Protein AF-A0A932Q674-F1 (afdb_monomer_lite)

Structure (mmCIF, N/CA/C/O backbone):
data_AF-A0A932Q674-F1
#
_entry.id   AF-A0A932Q674-F1
#
loop_
_atom_site.group_PDB
_atom_site.id
_atom_site.type_symbol
_atom_site.label_atom_id
_atom_site.label_alt_id
_atom_site.label_comp_id
_atom_site.label_asym_id
_atom_site.label_entity_id
_atom_site.label_seq_id
_atom_site.pdbx_PDB_ins_code
_atom_site.Cartn_x
_atom_site.Cartn_y
_atom_site.Cartn_z
_atom_site.occupancy
_atom_site.B_iso_or_equiv
_atom_site.auth_seq_id
_atom_site.auth_comp_id
_atom_site.auth_asym_id
_atom_site.auth_atom_id
_atom_site.pdbx_PDB_model_num
ATOM 1 N N . MET A 1 1 ? -20.905 -20.119 19.719 1.00 57.88 1 MET A N 1
ATOM 2 C CA . MET A 1 1 ? -21.011 -18.645 19.591 1.00 57.88 1 MET A CA 1
ATOM 3 C C . MET A 1 1 ? -19.652 -17.982 19.375 1.00 57.88 1 MET A C 1
ATOM 5 O O . MET A 1 1 ? -19.498 -17.343 18.347 1.00 57.88 1 MET A O 1
ATOM 9 N N . ALA A 1 2 ? -18.654 -18.126 20.262 1.00 64.50 2 ALA A N 1
ATOM 10 C CA . ALA A 1 2 ? -17.314 -17.557 20.015 1.00 64.50 2 ALA A CA 1
ATOM 11 C C . ALA A 1 2 ? -16.559 -18.254 18.859 1.00 64.50 2 ALA A C 1
ATOM 13 O O . ALA A 1 2 ? -15.876 -17.594 18.076 1.00 64.50 2 ALA A O 1
ATOM 14 N N . ASP A 1 3 ? -16.735 -19.571 18.711 1.00 75.56 3 ASP A N 1
ATOM 15 C CA . ASP A 1 3 ? -16.123 -20.349 17.626 1.00 75.56 3 ASP A CA 1
ATOM 16 C C . ASP A 1 3 ? -16.687 -20.007 16.238 1.00 75.56 3 ASP A C 1
ATOM 18 O O . ASP A 1 3 ? -15.927 -19.901 15.276 1.00 75.56 3 ASP A O 1
ATOM 22 N N . ASP A 1 4 ? -17.994 -19.745 16.138 1.00 78.81 4 ASP A N 1
ATOM 23 C CA . ASP A 1 4 ? -18.653 -19.317 14.896 1.00 78.81 4 ASP A CA 1
ATOM 24 C C . ASP A 1 4 ? -18.109 -17.975 14.399 1.00 78.81 4 ASP A C 1
ATOM 26 O O . ASP A 1 4 ? -17.780 -17.815 13.223 1.00 78.81 4 ASP A O 1
ATOM 30 N N . LEU A 1 5 ? -17.925 -17.028 15.321 1.00 76.88 5 LEU A N 1
ATOM 31 C CA . LEU A 1 5 ? -17.376 -15.716 15.008 1.00 76.88 5 LEU A CA 1
ATOM 32 C C . LEU A 1 5 ? -15.924 -15.813 14.516 1.00 76.88 5 LEU A C 1
ATOM 34 O O . LEU A 1 5 ? -15.544 -15.180 13.529 1.00 76.88 5 LEU A O 1
ATOM 38 N N . LYS A 1 6 ? -15.113 -16.649 15.172 1.00 76.12 6 LYS A N 1
ATOM 39 C CA . LYS A 1 6 ? -13.728 -16.912 14.763 1.00 76.12 6 LYS A CA 1
ATOM 40 C C . LYS A 1 6 ? -13.660 -17.567 13.380 1.00 76.12 6 LYS A C 1
ATOM 42 O O . LYS A 1 6 ? -12.766 -17.239 12.597 1.00 76.12 6 LYS A O 1
ATOM 47 N N . SER A 1 7 ? -14.603 -18.457 13.073 1.00 85.19 7 SER A N 1
ATOM 48 C CA . SER A 1 7 ? -14.734 -19.089 11.757 1.00 85.19 7 SER A CA 1
ATOM 49 C C . SER A 1 7 ? -15.067 -18.065 10.665 1.00 85.19 7 SER A C 1
ATOM 51 O O . SER A 1 7 ? -14.341 -17.967 9.672 1.00 85.19 7 SER A O 1
ATOM 53 N N . GLN A 1 8 ? -16.077 -17.217 10.887 1.00 83.06 8 GLN A N 1
ATOM 54 C CA . GLN A 1 8 ? -16.474 -16.175 9.931 1.00 83.06 8 GLN A CA 1
ATOM 55 C C . GLN A 1 8 ? -15.360 -15.154 9.669 1.00 83.06 8 GLN A C 1
ATOM 57 O O . GLN A 1 8 ? -15.114 -14.791 8.516 1.00 83.06 8 GLN A O 1
ATOM 62 N N . ILE A 1 9 ? -14.645 -14.723 10.715 1.00 81.44 9 ILE A N 1
ATOM 63 C CA . ILE A 1 9 ? -13.501 -13.811 10.571 1.00 81.44 9 ILE A CA 1
ATOM 64 C C . ILE A 1 9 ? -12.382 -14.482 9.763 1.00 81.44 9 ILE A C 1
ATOM 66 O O . ILE A 1 9 ? -11.805 -13.856 8.874 1.00 81.44 9 ILE A O 1
ATOM 70 N N . SER A 1 10 ? -12.097 -15.765 10.011 1.00 84.44 10 SER A N 1
ATOM 71 C CA . SER A 1 10 ? -11.070 -16.506 9.269 1.00 84.44 10 SER A CA 1
ATOM 72 C C . SER A 1 10 ? -11.406 -16.643 7.781 1.00 84.44 10 SER A C 1
ATOM 74 O O . SER A 1 10 ? -10.526 -16.462 6.935 1.00 84.44 10 SER A O 1
ATOM 76 N N . GLU A 1 11 ? -12.663 -16.926 7.437 1.00 83.94 11 GLU A N 1
ATOM 77 C CA . GLU A 1 11 ? -13.098 -17.012 6.039 1.00 83.94 11 GLU A CA 1
ATOM 78 C C . GLU A 1 11 ? -13.056 -15.663 5.318 1.00 83.94 11 GLU A C 1
ATOM 80 O O . GLU A 1 11 ? -12.608 -15.598 4.170 1.00 83.94 11 GLU A O 1
ATOM 85 N N . ALA A 1 12 ? -13.471 -14.582 5.983 1.00 80.56 12 ALA A N 1
ATOM 86 C CA . ALA A 1 12 ? -13.381 -13.232 5.433 1.00 80.56 12 ALA A CA 1
ATOM 87 C C . ALA A 1 12 ? -11.920 -12.837 5.172 1.00 80.56 12 ALA A C 1
ATOM 89 O O . ALA A 1 12 ? -11.588 -12.353 4.089 1.00 80.56 12 ALA A O 1
ATOM 90 N N . MET A 1 13 ? -11.027 -13.130 6.120 1.00 78.31 13 MET A N 1
ATOM 91 C CA . MET A 1 13 ? -9.599 -12.843 5.995 1.00 78.31 13 MET A CA 1
ATOM 92 C C . MET A 1 13 ? -8.964 -13.635 4.843 1.00 78.31 13 MET A C 1
ATOM 94 O O . MET A 1 13 ? -8.240 -13.065 4.028 1.00 78.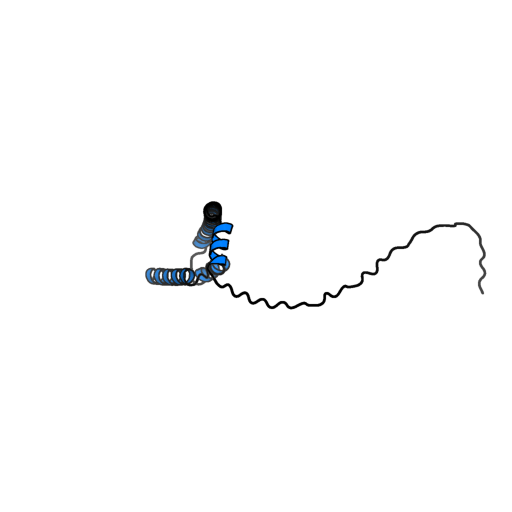31 13 MET A O 1
ATOM 98 N N . LYS A 1 14 ? -9.305 -14.925 4.703 1.00 84.31 14 LYS A N 1
ATOM 99 C CA . LYS A 1 14 ? -8.878 -15.750 3.560 1.00 84.31 14 LYS A CA 1
ATOM 100 C C . LYS A 1 14 ? -9.353 -15.171 2.235 1.00 84.31 14 LYS A C 1
ATOM 102 O O . LYS A 1 14 ? -8.558 -15.103 1.304 1.00 84.31 14 LYS A O 1
ATOM 107 N N . LYS A 1 15 ? -10.613 -14.734 2.145 1.00 81.06 15 LYS A N 1
ATOM 108 C CA . LYS A 1 15 ? -11.150 -14.107 0.929 1.00 81.06 15 LYS A CA 1
ATOM 109 C C . LYS A 1 15 ? -10.406 -12.820 0.595 1.00 81.06 15 LYS A C 1
ATOM 111 O O . LYS A 1 15 ? -9.984 -12.666 -0.542 1.00 81.06 15 LYS A O 1
ATOM 116 N N . ILE A 1 16 ? -10.172 -11.934 1.558 1.00 75.50 16 ILE A N 1
ATOM 117 C CA . ILE A 1 16 ? -9.450 -10.670 1.329 1.00 75.50 16 ILE A CA 1
ATOM 118 C C . ILE A 1 16 ? -8.033 -10.930 0.794 1.00 75.50 16 ILE A C 1
ATOM 120 O O . ILE A 1 16 ? -7.614 -10.282 -0.166 1.00 75.50 16 ILE A O 1
ATOM 124 N N . VAL A 1 17 ? -7.336 -11.923 1.358 1.00 78.44 17 VAL A N 1
ATOM 125 C CA . VAL A 1 17 ? -6.002 -12.342 0.901 1.00 78.44 17 VAL A CA 1
ATOM 126 C C . VAL A 1 17 ? -6.055 -12.947 -0.505 1.00 78.44 17 VAL A C 1
ATOM 128 O O . VAL A 1 17 ? -5.276 -12.540 -1.362 1.00 78.44 17 VAL A O 1
ATOM 131 N N . LEU A 1 18 ? -6.990 -13.865 -0.777 1.00 80.94 18 LEU A N 1
ATOM 132 C CA . LEU A 1 18 ? -7.131 -14.506 -2.094 1.00 80.94 18 LEU A CA 1
ATOM 133 C C . LEU A 1 18 ? -7.521 -13.521 -3.200 1.00 80.94 18 LEU A C 1
ATOM 135 O O . LEU A 1 18 ? -7.110 -13.678 -4.344 1.00 80.94 18 LEU A O 1
ATOM 139 N N . THR A 1 19 ? -8.335 -12.525 -2.856 1.00 79.12 19 THR A N 1
ATOM 140 C CA . THR A 1 19 ? -8.866 -11.544 -3.812 1.00 79.12 19 THR A CA 1
ATOM 141 C C . THR A 1 19 ? -7.897 -10.369 -4.009 1.00 79.12 19 THR A C 1
ATOM 143 O O . THR A 1 19 ? -8.118 -9.530 -4.875 1.00 79.12 19 THR A O 1
ATOM 146 N N . GLY A 1 20 ? -6.820 -10.284 -3.215 1.00 68.06 20 GLY A N 1
ATOM 147 C CA . GLY A 1 20 ? -5.807 -9.230 -3.330 1.00 68.06 2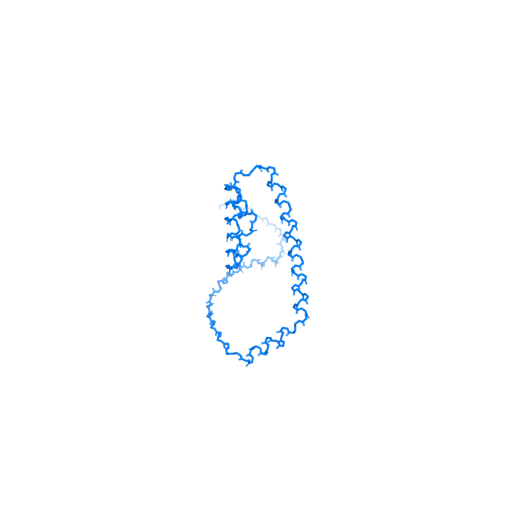0 GLY A CA 1
ATOM 148 C C . GLY A 1 20 ? -6.291 -7.831 -2.925 1.00 68.06 20 GLY A C 1
ATOM 149 O O . GLY A 1 20 ? -5.622 -6.841 -3.209 1.00 68.06 20 GLY A O 1
ATOM 150 N N . VAL A 1 21 ? -7.430 -7.719 -2.232 1.00 70.81 21 VAL A N 1
ATOM 151 C CA . VAL A 1 21 ? -8.078 -6.442 -1.859 1.00 70.81 21 VAL A CA 1
ATOM 152 C C . VAL A 1 21 ? -7.494 -5.903 -0.541 1.00 70.81 21 VAL A C 1
ATOM 154 O O . VAL A 1 21 ? -8.204 -5.555 0.400 1.00 70.81 21 VAL A O 1
ATOM 157 N N . GLY A 1 22 ? -6.165 -5.905 -0.431 1.00 63.53 22 GLY A N 1
ATOM 158 C CA . GLY A 1 22 ? -5.471 -5.846 0.860 1.00 63.53 22 GLY A CA 1
ATOM 159 C C . GLY A 1 22 ? -5.408 -4.472 1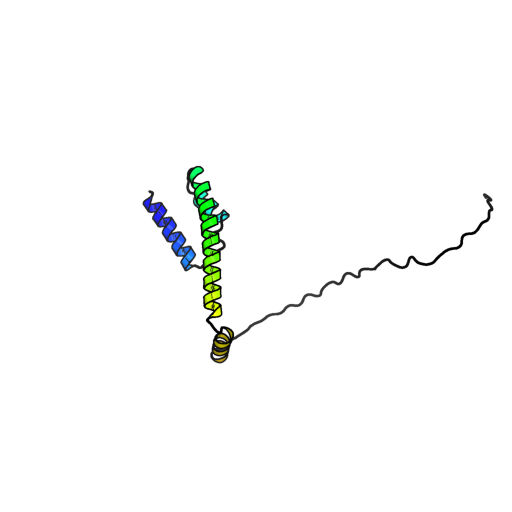.533 1.00 63.53 22 GLY A C 1
ATOM 160 O O . GLY A 1 22 ? -5.219 -4.407 2.741 1.00 63.53 22 GLY A O 1
ATOM 161 N N . THR A 1 23 ? -5.554 -3.366 0.803 1.00 62.47 23 THR A N 1
ATOM 162 C CA . THR A 1 23 ? -5.191 -2.038 1.341 1.00 62.47 23 THR A CA 1
ATOM 163 C C . THR A 1 23 ? -6.372 -1.127 1.642 1.00 62.47 23 THR A C 1
ATOM 165 O O . THR A 1 23 ? -6.317 -0.382 2.615 1.00 62.47 23 THR A O 1
ATOM 168 N N . ILE A 1 24 ? -7.455 -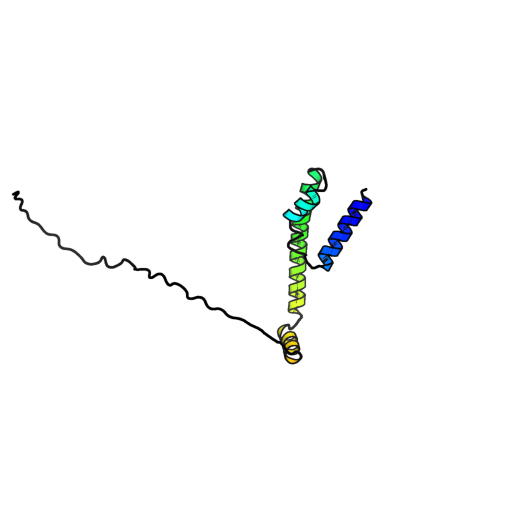1.199 0.866 1.00 59.94 24 ILE A N 1
ATOM 169 C CA . ILE A 1 24 ? -8.629 -0.329 1.061 1.00 59.94 24 ILE A CA 1
ATOM 170 C C . ILE A 1 24 ? -9.500 -0.847 2.223 1.00 59.94 24 ILE A C 1
ATOM 172 O O . ILE A 1 24 ? -10.050 -0.058 2.989 1.00 59.94 24 ILE A O 1
ATOM 176 N N . PHE A 1 25 ? -9.542 -2.172 2.413 1.00 60.56 25 PHE A N 1
ATOM 177 C CA . PHE A 1 25 ? -10.388 -2.853 3.402 1.00 60.56 25 PHE A CA 1
ATOM 178 C C . PHE A 1 25 ? -9.728 -3.060 4.782 1.00 60.56 25 PHE A C 1
ATOM 180 O O . PHE A 1 25 ? -10.414 -3.344 5.755 1.00 60.56 25 PHE A O 1
ATOM 187 N N . LEU A 1 26 ? -8.403 -2.912 4.907 1.00 70.25 26 LEU A N 1
ATOM 188 C CA . LEU A 1 26 ? -7.687 -2.964 6.200 1.00 70.25 26 LEU A CA 1
ATOM 189 C C . LEU A 1 26 ? -7.438 -1.565 6.787 1.00 70.25 26 LEU A C 1
ATOM 191 O O . LEU A 1 26 ? -6.545 -1.364 7.611 1.00 70.25 26 LEU A O 1
ATOM 195 N N . THR A 1 27 ? -8.203 -0.574 6.338 1.00 74.56 27 THR A N 1
ATOM 196 C CA . THR A 1 27 ? -8.156 0.780 6.886 1.00 74.56 27 THR A CA 1
ATOM 197 C C . THR A 1 27 ? -8.819 0.814 8.257 1.00 74.56 27 THR A C 1
ATOM 199 O O . THR A 1 27 ? -9.735 0.045 8.542 1.00 74.56 27 THR A O 1
ATOM 202 N N . GLU A 1 28 ? -8.367 1.725 9.114 1.00 70.81 28 GLU A N 1
ATOM 203 C CA . GLU A 1 28 ? -8.911 1.900 10.465 1.00 70.81 28 GLU A CA 1
ATOM 204 C C . GLU A 1 28 ? -10.433 2.128 10.447 1.00 70.81 28 GLU A C 1
ATOM 206 O O . GLU A 1 28 ? -11.141 1.620 11.308 1.00 70.81 28 GLU A O 1
ATOM 211 N N . GLU A 1 29 ? -10.939 2.805 9.412 1.00 71.19 29 GLU A N 1
ATOM 212 C CA . GLU A 1 29 ? -12.365 3.005 9.130 1.00 71.19 29 GLU A CA 1
ATOM 213 C C . GLU A 1 29 ? -13.106 1.678 8.897 1.00 71.19 29 GLU A C 1
ATOM 215 O O . GLU A 1 29 ? -14.161 1.431 9.480 1.00 71.19 29 GLU A O 1
ATOM 220 N N . THR A 1 30 ? -12.528 0.782 8.093 1.00 69.19 30 THR A N 1
ATOM 221 C CA . THR A 1 30 ? -13.138 -0.517 7.780 1.00 69.19 30 THR A CA 1
ATOM 222 C C . THR A 1 30 ? -13.058 -1.466 8.968 1.00 69.19 30 THR A C 1
ATOM 224 O O . THR A 1 30 ? -14.025 -2.161 9.267 1.00 69.19 30 THR A O 1
ATOM 227 N N . VAL A 1 31 ? -11.941 -1.447 9.699 1.00 70.94 31 VAL A N 1
ATOM 228 C CA . VAL A 1 31 ? -11.770 -2.200 10.948 1.00 70.94 31 VAL A CA 1
ATOM 229 C C . VAL A 1 31 ? -12.757 -1.706 12.007 1.00 70.94 31 VAL A C 1
ATOM 231 O O . VAL A 1 31 ? -13.401 -2.523 12.659 1.00 70.94 31 VAL A O 1
ATOM 234 N N . ARG A 1 32 ? -12.942 -0.386 12.143 1.00 70.19 32 ARG A N 1
ATOM 235 C CA . ARG A 1 32 ? -13.925 0.222 13.053 1.00 70.19 32 ARG A CA 1
ATOM 236 C C . ARG A 1 32 ? -15.362 -0.115 12.659 1.00 70.19 32 ARG A C 1
ATOM 238 O O . ARG A 1 32 ? -16.167 -0.367 13.547 1.00 70.19 32 ARG A O 1
ATOM 245 N N . SER A 1 33 ? -15.667 -0.163 11.364 1.00 72.00 33 SER A N 1
ATOM 246 C CA . SER A 1 33 ? -16.967 -0.597 10.842 1.00 72.00 33 SER A CA 1
ATOM 247 C C . SER A 1 33 ? -17.243 -2.076 11.159 1.00 72.00 33 SER A C 1
ATOM 249 O O . SER A 1 33 ? -18.219 -2.387 11.837 1.00 72.00 33 SER A O 1
ATOM 251 N N . TYR A 1 34 ? -16.322 -2.980 10.801 1.00 68.94 34 TYR A N 1
ATOM 252 C CA . TYR A 1 34 ? -16.468 -4.428 11.016 1.00 68.94 34 TYR A CA 1
ATOM 253 C C . TYR A 1 34 ? -16.547 -4.816 12.488 1.00 68.94 34 TYR A C 1
ATOM 255 O O . TYR A 1 34 ? -17.340 -5.663 12.896 1.00 68.94 34 TYR A O 1
ATOM 263 N N . LEU A 1 35 ? -15.692 -4.208 13.302 1.00 65.31 35 LEU A N 1
ATOM 264 C CA . LEU A 1 35 ? -15.712 -4.445 14.729 1.00 65.31 35 LEU A CA 1
ATOM 265 C C . LEU A 1 35 ? -16.864 -3.676 15.394 1.00 65.31 35 LEU A C 1
ATOM 267 O O . LEU A 1 35 ? -17.217 -4.038 16.495 1.00 65.31 35 LEU A O 1
ATOM 271 N N . GLY A 1 36 ? -17.455 -2.637 14.789 1.00 67.62 36 GLY A N 1
ATOM 272 C CA . GLY A 1 36 ? -18.560 -1.861 15.374 1.00 67.62 36 GLY A CA 1
ATOM 273 C C . GLY A 1 36 ? -19.883 -2.624 15.340 1.00 67.62 36 GLY A C 1
ATOM 274 O O . GLY A 1 36 ? -20.731 -2.461 16.219 1.00 67.62 36 GLY A O 1
ATOM 275 N N . GLU A 1 37 ? -20.020 -3.518 14.362 1.00 65.31 37 GLU A N 1
ATOM 276 C CA . GLU A 1 37 ? -21.081 -4.526 14.294 1.00 65.31 37 GLU A CA 1
ATOM 277 C C . GLU A 1 37 ? -20.909 -5.617 15.368 1.00 65.31 37 GLU A C 1
ATOM 279 O O . GLU A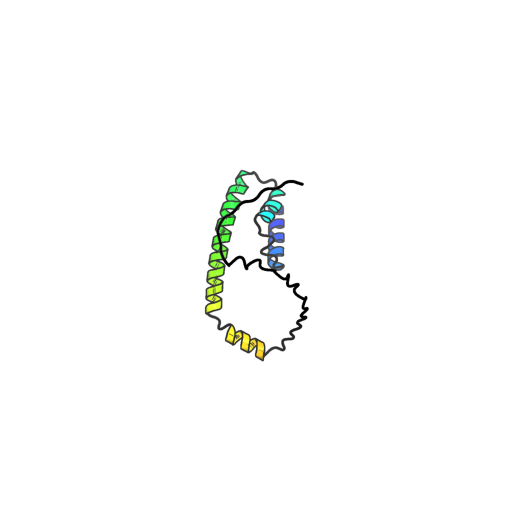 1 37 ? -21.888 -6.185 15.864 1.00 65.31 37 GLU A O 1
ATOM 284 N N . LEU A 1 38 ? -19.669 -5.865 15.799 1.00 66.12 38 LEU A N 1
ATOM 285 C CA . LEU A 1 38 ? -19.353 -6.686 16.960 1.00 66.12 38 LEU A CA 1
ATOM 286 C C . LEU A 1 38 ? -19.487 -5.809 18.203 1.00 66.12 38 LEU A C 1
ATOM 288 O O . LEU A 1 38 ? -18.665 -4.947 18.448 1.00 66.12 38 LEU A O 1
ATOM 292 N N . LYS A 1 39 ? -20.530 -5.990 19.014 1.00 63.44 39 LYS A N 1
ATOM 293 C CA . LYS A 1 39 ? -20.753 -5.225 20.262 1.00 63.44 39 LYS A CA 1
ATOM 294 C C . LYS A 1 39 ? -19.628 -5.441 21.297 1.00 63.44 39 LYS A C 1
ATOM 296 O O . LYS A 1 39 ? -19.840 -6.067 22.333 1.00 63.44 39 LYS A O 1
ATOM 301 N N . LEU A 1 40 ? -18.427 -4.952 21.021 1.00 68.62 40 LEU A N 1
ATOM 302 C CA . LEU A 1 40 ? -17.234 -5.106 21.828 1.00 68.62 40 LEU A CA 1
ATOM 303 C C . LEU A 1 40 ? -17.126 -3.906 22.783 1.00 68.62 40 LEU A C 1
ATOM 305 O O . LEU A 1 40 ? -17.255 -2.761 22.337 1.00 68.62 40 LEU A O 1
ATOM 309 N N . PRO A 1 41 ? -16.908 -4.147 24.089 1.00 68.56 41 PRO A N 1
ATOM 310 C CA . PRO A 1 41 ? -16.654 -3.121 25.097 1.00 68.56 41 PRO A CA 1
ATOM 311 C C . PRO A 1 41 ? -15.603 -2.093 24.671 1.00 68.56 41 PRO A C 1
ATOM 313 O O . PRO A 1 41 ? -14.548 -2.462 24.151 1.00 68.56 41 PRO A O 1
ATOM 316 N N . LYS A 1 42 ? -15.887 -0.806 24.921 1.00 66.62 42 LYS A N 1
ATOM 317 C CA . LYS A 1 42 ? -15.077 0.356 24.501 1.00 66.62 42 LYS A CA 1
ATOM 318 C C . LYS A 1 42 ? -13.608 0.271 24.935 1.00 66.62 42 LYS A C 1
ATOM 320 O O . LYS A 1 42 ? -12.759 0.804 24.227 1.00 66.62 42 LYS A O 1
ATOM 325 N N . GLU A 1 43 ? -13.291 -0.420 26.029 1.00 68.81 43 GLU A N 1
ATOM 326 C CA . GLU A 1 43 ? -11.909 -0.556 26.509 1.00 68.81 43 GLU A CA 1
ATOM 327 C C . GLU A 1 43 ? -11.033 -1.465 25.629 1.00 68.81 43 GLU A C 1
ATOM 329 O O . GLU A 1 43 ? -9.821 -1.275 25.574 1.00 68.81 43 GLU A O 1
ATOM 334 N N . MET A 1 44 ? -11.611 -2.433 24.905 1.00 70.25 44 MET A N 1
ATOM 335 C CA . MET A 1 44 ? -10.828 -3.312 24.017 1.00 70.25 44 MET A CA 1
ATOM 336 C C . MET A 1 44 ? -10.422 -2.622 22.709 1.00 70.25 44 MET A C 1
ATOM 338 O O . MET A 1 44 ? -9.455 -3.020 22.061 1.00 70.25 44 MET A O 1
ATOM 342 N N . TRP A 1 45 ? -11.136 -1.564 22.333 1.00 68.00 45 TRP A N 1
ATOM 343 C CA . TRP A 1 45 ? -10.917 -0.829 21.094 1.00 68.00 45 TRP A CA 1
ATOM 344 C C . TRP A 1 45 ? -9.671 0.036 21.112 1.00 68.00 45 TRP A C 1
ATOM 346 O O . TRP A 1 45 ? -8.901 0.021 20.154 1.00 68.00 45 TRP A O 1
ATOM 356 N N . SER A 1 46 ? -9.472 0.786 22.194 1.00 70.00 46 SER A N 1
ATOM 357 C CA . SER A 1 46 ? -8.347 1.711 22.325 1.00 70.00 46 SER A CA 1
ATOM 358 C C . SER A 1 46 ? -7.017 0.962 22.278 1.00 70.00 46 SER A C 1
ATOM 360 O O . SER A 1 46 ? -6.157 1.293 21.465 1.00 70.00 46 SER A O 1
ATOM 362 N N . GLY A 1 47 ? -6.898 -0.120 23.053 1.00 73.81 47 GLY A N 1
ATOM 363 C CA . GLY A 1 47 ? -5.700 -0.957 23.059 1.00 73.81 47 GLY A CA 1
ATOM 364 C C . GLY A 1 47 ? -5.454 -1.666 21.725 1.00 73.81 47 GLY A C 1
ATOM 365 O O . GLY A 1 47 ? -4.312 -1.748 21.279 1.00 73.81 47 GLY A O 1
ATOM 366 N N . PHE A 1 48 ? -6.495 -2.161 21.049 1.00 75.62 48 PHE A N 1
ATOM 367 C CA . PHE A 1 48 ? -6.319 -2.841 19.762 1.00 75.62 48 PHE A CA 1
ATOM 368 C C . PHE A 1 48 ? -5.900 -1.876 18.648 1.00 75.62 48 PHE A C 1
ATOM 370 O O . PHE A 1 48 ? -5.009 -2.204 17.868 1.00 75.62 48 PHE A O 1
ATOM 377 N N . ILE A 1 49 ? -6.490 -0.679 18.593 1.00 74.62 49 ILE A N 1
ATOM 378 C CA . ILE A 1 49 ? -6.168 0.329 17.574 1.00 74.62 49 ILE A CA 1
ATOM 379 C C . ILE A 1 49 ? -4.738 0.855 17.753 1.00 74.62 49 ILE A C 1
ATOM 381 O 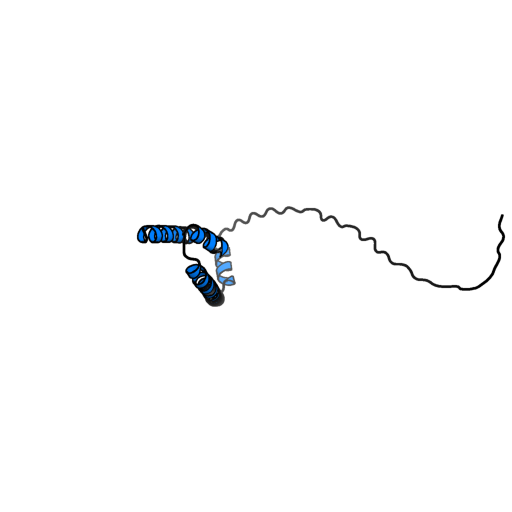O . ILE A 1 49 ? -3.998 0.918 16.771 1.00 74.62 49 ILE A O 1
ATOM 385 N N . GLU A 1 50 ? -4.305 1.160 18.982 1.00 78.25 50 GLU A N 1
ATOM 386 C CA . GLU A 1 50 ? -2.918 1.583 19.240 1.00 78.25 50 GLU A CA 1
ATOM 387 C C . GLU A 1 50 ? -1.902 0.506 18.833 1.00 78.25 50 GLU A C 1
ATOM 389 O O . GLU A 1 50 ? -0.911 0.795 18.153 1.00 78.25 50 GLU A O 1
ATOM 394 N N . ASN A 1 51 ? -2.163 -0.757 19.185 1.00 79.56 51 ASN A N 1
ATOM 395 C CA . ASN A 1 51 ? -1.289 -1.867 18.807 1.00 79.56 51 ASN A CA 1
ATOM 396 C C . ASN A 1 51 ? -1.318 -2.143 17.296 1.00 79.56 51 ASN A C 1
ATOM 398 O O . ASN A 1 51 ? -0.274 -2.435 16.708 1.00 79.56 51 ASN A O 1
ATOM 402 N N . ALA A 1 52 ? -2.474 -2.009 16.643 1.00 78.50 52 ALA A N 1
ATOM 403 C CA . ALA A 1 52 ? -2.604 -2.158 15.197 1.00 78.50 52 ALA A CA 1
ATOM 404 C C . ALA A 1 52 ? -1.835 -1.065 14.442 1.00 78.50 52 ALA A C 1
ATOM 406 O O . ALA A 1 52 ? -1.150 -1.370 13.464 1.00 78.50 52 ALA A O 1
ATOM 407 N N . ALA A 1 53 ? -1.881 0.185 14.914 1.00 76.50 53 ALA A N 1
ATOM 408 C CA . ALA A 1 53 ? -1.141 1.294 14.317 1.00 76.50 53 ALA A CA 1
ATOM 409 C C . ALA A 1 53 ? 0.375 1.055 14.374 1.00 76.50 53 ALA A C 1
ATOM 411 O O . ALA A 1 53 ? 1.065 1.174 13.357 1.00 76.50 53 ALA A O 1
ATOM 412 N N . LYS A 1 54 ? 0.884 0.634 15.537 1.00 84.19 54 LYS A N 1
ATOM 413 C CA . LYS A 1 54 ? 2.301 0.292 15.713 1.00 84.19 54 LYS A CA 1
ATOM 414 C C . LYS A 1 54 ? 2.713 -0.901 14.842 1.00 84.19 54 LYS A C 1
ATOM 416 O O . LYS A 1 54 ? 3.699 -0.819 14.112 1.00 84.19 54 LYS A O 1
ATOM 421 N N . THR A 1 55 ? 1.911 -1.965 14.844 1.00 82.81 55 THR A N 1
ATOM 422 C CA . THR A 1 55 ? 2.170 -3.184 14.059 1.00 82.81 55 THR A CA 1
ATOM 423 C C . THR A 1 55 ? 2.169 -2.901 12.556 1.00 82.81 55 THR A C 1
ATOM 425 O O . THR A 1 55 ? 3.037 -3.388 11.835 1.00 82.81 55 THR A O 1
ATOM 428 N N . LYS A 1 56 ? 1.244 -2.065 12.066 1.00 82.69 56 LYS A N 1
ATOM 429 C CA . LYS A 1 56 ? 1.213 -1.614 10.666 1.00 82.69 56 LYS A CA 1
ATOM 430 C C . LYS A 1 56 ? 2.502 -0.879 10.299 1.00 82.69 56 LYS A C 1
ATOM 432 O O . LYS A 1 56 ? 3.063 -1.133 9.235 1.00 82.69 56 LYS A O 1
ATOM 437 N N . GLN A 1 57 ? 2.953 0.039 11.153 1.00 82.44 57 GLN A N 1
ATOM 438 C CA . GLN A 1 57 ? 4.149 0.839 10.897 1.00 82.44 57 GLN A CA 1
ATOM 439 C C . GLN A 1 57 ? 5.401 -0.048 10.806 1.00 82.44 57 GLN A C 1
ATOM 441 O O . GLN A 1 57 ? 6.193 0.093 9.872 1.00 82.44 57 GLN A O 1
ATOM 446 N N . GLU A 1 58 ? 5.553 -0.990 11.737 1.00 85.94 58 GLU A N 1
ATOM 447 C CA . GLU A 1 58 ? 6.661 -1.953 11.756 1.00 85.94 58 GLU A CA 1
ATOM 448 C C . GLU A 1 58 ? 6.607 -2.899 10.549 1.00 85.94 58 GLU A C 1
ATOM 450 O O . GLU A 1 58 ? 7.623 -3.100 9.882 1.00 85.94 58 GLU A O 1
ATOM 455 N N . PHE A 1 59 ? 5.419 -3.407 10.202 1.00 87.31 59 PHE A N 1
ATOM 456 C CA . PHE A 1 59 ? 5.215 -4.239 9.018 1.00 87.31 59 PHE A CA 1
ATOM 457 C C . PHE A 1 59 ? 5.597 -3.505 7.731 1.00 87.31 59 PHE A C 1
ATOM 459 O O . PHE A 1 59 ? 6.387 -4.027 6.951 1.00 87.31 59 PHE A O 1
ATOM 466 N N . LEU A 1 60 ? 5.091 -2.286 7.518 1.00 85.94 60 LEU A N 1
ATOM 467 C CA . LEU A 1 60 ? 5.412 -1.496 6.326 1.00 85.94 60 LEU A CA 1
ATOM 468 C C . LEU A 1 60 ? 6.904 -1.181 6.240 1.00 85.94 60 LEU A C 1
ATOM 470 O O . LEU A 1 60 ? 7.483 -1.272 5.161 1.00 85.94 60 LEU A O 1
ATOM 474 N N . THR A 1 61 ? 7.533 -0.842 7.365 1.00 89.81 61 THR A N 1
ATOM 475 C CA . THR A 1 61 ? 8.967 -0.527 7.408 1.00 89.81 61 THR A CA 1
ATOM 476 C C . THR A 1 61 ? 9.813 -1.752 7.066 1.00 89.81 61 THR A C 1
ATOM 478 O O . THR A 1 61 ? 10.718 -1.664 6.233 1.00 89.81 61 THR A O 1
ATOM 481 N N . ASN A 1 62 ? 9.500 -2.908 7.655 1.00 91.56 62 ASN A N 1
ATOM 482 C CA . ASN A 1 62 ? 10.213 -4.156 7.387 1.00 91.56 62 ASN A CA 1
ATOM 483 C C . ASN A 1 62 ? 9.976 -4.635 5.953 1.00 91.56 62 ASN A C 1
ATOM 485 O O . ASN A 1 62 ? 10.929 -4.957 5.248 1.00 91.56 62 ASN A O 1
ATOM 489 N N . PHE A 1 63 ? 8.729 -4.591 5.488 1.00 89.69 63 PHE A N 1
ATOM 490 C CA . PHE A 1 63 ? 8.366 -4.958 4.125 1.00 89.69 63 PHE A CA 1
ATOM 491 C C . PHE A 1 63 ? 9.053 -4.063 3.089 1.00 89.69 63 PHE A C 1
ATOM 493 O O . PHE A 1 63 ? 9.589 -4.567 2.105 1.00 89.69 63 PHE A O 1
ATOM 500 N N . ALA A 1 64 ? 9.093 -2.747 3.312 1.00 87.69 64 ALA A N 1
ATOM 501 C CA . ALA A 1 64 ? 9.792 -1.814 2.433 1.00 87.69 64 ALA A CA 1
ATOM 502 C C . ALA A 1 64 ? 11.299 -2.098 2.396 1.00 87.69 64 ALA A C 1
ATOM 504 O O . ALA A 1 64 ? 11.897 -2.112 1.320 1.00 87.69 64 ALA A O 1
ATOM 505 N N . LYS A 1 65 ? 11.906 -2.372 3.556 1.00 91.62 65 LYS A N 1
ATOM 506 C CA . LYS A 1 65 ? 13.331 -2.703 3.666 1.00 91.62 65 LYS A CA 1
ATOM 507 C C . LYS A 1 65 ? 13.671 -4.006 2.942 1.00 91.62 65 LYS A C 1
ATOM 509 O O . LYS A 1 65 ? 14.634 -4.039 2.180 1.00 91.62 65 LYS A O 1
ATOM 514 N N . GLU A 1 66 ? 12.880 -5.057 3.144 1.00 88.06 66 GLU A N 1
ATOM 515 C CA . GLU A 1 66 ? 13.069 -6.337 2.458 1.00 88.06 66 GLU A CA 1
ATOM 516 C C . GLU A 1 66 ? 12.820 -6.218 0.956 1.00 88.06 66 GLU A C 1
ATOM 518 O O . GLU A 1 66 ? 13.639 -6.685 0.169 1.00 88.06 66 GLU A O 1
ATOM 523 N N . SER A 1 67 ? 11.761 -5.518 0.546 1.00 87.31 67 SER A N 1
ATOM 524 C CA . SER A 1 67 ? 11.470 -5.267 -0.869 1.00 87.31 67 SER A CA 1
ATOM 525 C C . SER A 1 67 ? 12.622 -4.523 -1.540 1.00 87.31 67 SER A C 1
ATOM 527 O O . SER A 1 67 ? 13.104 -4.956 -2.582 1.00 87.31 67 SER A O 1
ATOM 529 N N . ALA A 1 68 ? 13.137 -3.457 -0.922 1.00 85.31 68 ALA A N 1
ATOM 530 C CA . ALA A 1 68 ? 14.283 -2.716 -1.442 1.00 85.31 68 ALA A CA 1
ATOM 531 C C . ALA A 1 68 ? 15.553 -3.581 -1.524 1.00 85.31 68 ALA A C 1
ATOM 533 O O . ALA A 1 68 ? 16.304 -3.482 -2.493 1.00 85.31 68 ALA A O 1
ATOM 534 N N . GLN A 1 69 ? 15.787 -4.453 -0.539 1.00 87.06 69 GLN A N 1
ATOM 535 C CA . GLN A 1 69 ? 16.935 -5.360 -0.522 1.00 87.06 69 GLN A CA 1
ATOM 536 C C . GLN A 1 69 ? 16.825 -6.490 -1.558 1.00 87.06 69 GLN A C 1
ATOM 538 O O . GLN A 1 69 ? 17.839 -6.933 -2.094 1.00 87.06 69 GLN A O 1
ATOM 543 N N . VAL A 1 70 ? 15.619 -6.981 -1.838 1.00 85.38 70 VAL A N 1
ATOM 544 C CA . VAL A 1 70 ? 15.380 -7.971 -2.897 1.00 85.38 70 VAL A CA 1
ATOM 545 C C . VAL A 1 70 ? 15.527 -7.314 -4.267 1.00 85.38 70 VAL A C 1
ATOM 547 O O . VAL A 1 70 ? 16.241 -7.842 -5.117 1.00 85.38 70 VAL A O 1
ATOM 550 N N . LEU A 1 71 ? 14.928 -6.136 -4.463 1.00 81.38 71 LEU A N 1
ATOM 551 C CA . LEU A 1 71 ? 15.033 -5.385 -5.714 1.00 81.38 71 LEU A CA 1
ATOM 552 C C . LEU A 1 71 ? 16.476 -4.955 -6.011 1.00 81.38 71 LEU A C 1
ATOM 554 O O . LEU A 1 71 ? 16.861 -4.954 -7.172 1.00 81.38 71 LEU A O 1
ATOM 558 N N . SER A 1 72 ? 17.295 -4.641 -5.002 1.00 78.00 72 SER A N 1
ATOM 559 C CA . SER A 1 72 ? 18.705 -4.275 -5.216 1.00 78.00 72 SER A CA 1
ATOM 560 C C . SER A 1 72 ? 19.608 -5.449 -5.604 1.00 78.00 72 SER A C 1
ATOM 562 O O . SER A 1 72 ? 20.698 -5.231 -6.128 1.00 78.00 72 SER A O 1
ATOM 564 N N . ARG A 1 73 ? 19.175 -6.692 -5.359 1.00 79.31 73 ARG A N 1
ATOM 565 C CA . ARG A 1 73 ? 19.896 -7.907 -5.773 1.00 79.31 73 ARG A CA 1
ATOM 566 C C . ARG A 1 73 ? 19.535 -8.372 -7.181 1.00 79.31 73 ARG A C 1
ATOM 568 O O . ARG A 1 73 ? 20.259 -9.191 -7.738 1.00 79.31 73 ARG A O 1
ATOM 575 N N . ILE A 1 74 ? 18.422 -7.891 -7.728 1.00 78.00 74 ILE A N 1
ATOM 576 C CA . ILE A 1 74 ? 17.940 -8.256 -9.057 1.00 78.00 74 ILE A CA 1
ATOM 577 C C . ILE A 1 74 ? 18.336 -7.136 -10.013 1.00 78.00 74 ILE A C 1
ATOM 579 O O . ILE A 1 74 ? 17.982 -5.978 -9.805 1.00 78.00 74 ILE A O 1
ATOM 583 N N . ASP A 1 75 ? 19.031 -7.472 -11.096 1.00 78.56 75 ASP A N 1
ATOM 584 C CA . ASP A 1 75 ? 19.219 -6.538 -12.202 1.00 78.56 75 ASP A CA 1
ATOM 585 C C . ASP A 1 75 ? 17.916 -6.480 -13.013 1.00 78.56 75 ASP A C 1
ATOM 587 O O . ASP A 1 75 ? 17.745 -7.145 -14.035 1.00 78.56 75 ASP A O 1
ATOM 591 N N . ILE A 1 76 ? 16.940 -5.727 -12.494 1.00 77.50 76 ILE A N 1
ATOM 592 C CA . ILE A 1 76 ? 15.596 -5.615 -13.081 1.00 77.50 76 ILE A CA 1
ATOM 593 C C . ILE A 1 76 ? 15.688 -5.138 -14.530 1.00 77.50 76 ILE A C 1
ATOM 595 O O . ILE A 1 76 ? 14.869 -5.536 -15.351 1.00 77.50 76 ILE A O 1
ATOM 599 N N . ALA A 1 77 ? 16.693 -4.326 -14.867 1.00 77.12 77 ALA A N 1
ATOM 600 C CA . ALA A 1 77 ? 16.910 -3.869 -16.230 1.00 77.12 77 ALA A CA 1
ATOM 601 C C . ALA A 1 77 ? 17.315 -5.030 -17.152 1.00 77.12 77 ALA A C 1
ATOM 603 O O . ALA A 1 77 ? 16.759 -5.158 -18.246 1.00 77.12 77 ALA A O 1
ATOM 604 N N . ALA A 1 78 ? 18.226 -5.899 -16.709 1.00 79.38 78 ALA A N 1
ATOM 605 C CA . ALA A 1 78 ? 18.630 -7.080 -17.469 1.00 79.38 78 ALA A CA 1
ATOM 606 C C . ALA A 1 78 ? 17.490 -8.106 -17.603 1.00 79.38 78 ALA A C 1
ATOM 608 O O . ALA A 1 78 ? 17.223 -8.594 -18.706 1.00 79.38 78 ALA A O 1
ATOM 609 N N . GLU A 1 79 ? 16.772 -8.391 -16.514 1.00 79.12 79 GLU A N 1
ATOM 610 C CA . GLU A 1 79 ? 15.660 -9.349 -16.511 1.00 79.12 79 GLU A CA 1
ATOM 611 C C . GLU A 1 79 ? 14.467 -8.831 -17.330 1.00 79.12 79 GLU A C 1
ATOM 613 O O . GLU A 1 79 ? 13.876 -9.578 -18.113 1.00 79.12 79 GLU A O 1
ATOM 618 N N . ALA A 1 80 ? 14.152 -7.535 -17.225 1.00 79.19 80 ALA A N 1
ATOM 619 C CA . ALA A 1 80 ? 13.127 -6.898 -18.045 1.00 79.19 80 ALA A CA 1
ATOM 620 C C . ALA A 1 80 ? 13.517 -6.936 -19.522 1.00 79.19 80 ALA A C 1
ATOM 622 O O . ALA A 1 80 ? 12.688 -7.293 -20.350 1.00 79.19 80 ALA A O 1
ATOM 623 N N . LYS A 1 81 ? 14.773 -6.647 -19.877 1.00 79.31 81 LYS A N 1
ATOM 624 C CA . LYS A 1 81 ? 15.224 -6.717 -21.273 1.00 79.31 81 LYS A CA 1
ATOM 625 C C . LYS A 1 81 ? 15.074 -8.129 -21.845 1.00 79.31 81 LYS A C 1
ATOM 627 O O . LYS A 1 81 ? 14.511 -8.291 -22.923 1.00 79.31 81 LYS A O 1
ATOM 632 N N . LYS A 1 82 ? 15.470 -9.151 -21.086 1.00 80.94 82 LYS A N 1
ATOM 633 C CA . LYS A 1 82 ? 15.285 -10.563 -21.456 1.00 80.94 82 LYS A CA 1
ATOM 634 C C . LYS A 1 82 ? 13.805 -10.938 -21.591 1.00 80.94 82 LYS A C 1
ATOM 636 O O . LYS A 1 82 ? 13.426 -11.687 -22.491 1.00 80.94 82 LYS A O 1
ATOM 641 N N . PHE A 1 83 ? 12.955 -10.388 -20.726 1.00 83.00 83 PHE A N 1
ATOM 642 C CA . PHE A 1 83 ? 11.508 -10.553 -20.810 1.00 83.00 83 PHE A CA 1
ATOM 643 C C . PHE A 1 83 ? 10.926 -9.889 -22.069 1.00 83.00 83 PHE A C 1
ATOM 645 O O . PHE A 1 83 ? 10.146 -10.526 -22.776 1.00 83.00 83 PHE A O 1
ATOM 652 N N . LEU A 1 84 ? 11.350 -8.662 -22.388 1.00 81.12 84 LEU A N 1
ATOM 653 C CA . LEU A 1 84 ? 10.951 -7.911 -23.583 1.00 81.12 84 LEU A CA 1
ATOM 654 C C . LEU A 1 84 ? 11.412 -8.588 -24.885 1.00 81.12 84 LEU A C 1
ATOM 656 O O . LEU A 1 84 ? 10.685 -8.558 -25.872 1.00 81.12 84 LEU A O 1
ATOM 660 N N . GLU A 1 85 ? 12.597 -9.201 -24.895 1.00 81.19 85 GLU A N 1
ATOM 661 C CA . GLU A 1 85 ? 13.139 -9.902 -26.068 1.00 81.19 85 GLU A CA 1
ATOM 662 C C . GLU A 1 85 ? 12.403 -11.225 -26.353 1.00 81.19 85 GLU A C 1
ATOM 664 O O . GLU A 1 85 ? 12.235 -11.604 -27.512 1.00 81.19 85 GLU A O 1
ATOM 669 N N . GLY A 1 86 ? 11.934 -11.924 -25.313 1.00 81.81 86 GLY A N 1
ATOM 670 C CA . GLY A 1 86 ? 11.251 -13.217 -25.446 1.00 81.81 86 GLY A CA 1
ATOM 671 C C . GLY A 1 86 ? 9.733 -13.150 -25.637 1.00 81.81 86 GLY A C 1
ATOM 672 O O . GLY A 1 86 ? 9.121 -14.167 -25.964 1.00 81.81 86 GLY A O 1
ATOM 673 N N . HIS A 1 87 ? 9.105 -11.989 -25.427 1.00 82.25 87 HIS A N 1
ATOM 674 C CA . HIS A 1 87 ? 7.646 -11.873 -25.382 1.00 82.25 87 HIS A CA 1
ATOM 675 C C . HIS A 1 87 ? 7.116 -10.825 -26.357 1.00 82.25 87 HIS A C 1
ATOM 677 O O . HIS A 1 87 ? 7.639 -9.723 -26.495 1.00 82.25 87 HIS A O 1
ATOM 683 N N . ARG A 1 88 ? 6.007 -11.156 -27.024 1.00 75.69 88 ARG A N 1
ATOM 684 C CA . ARG A 1 88 ? 5.315 -10.226 -27.918 1.00 75.69 88 ARG A CA 1
ATOM 685 C C . ARG A 1 88 ? 4.456 -9.281 -27.075 1.00 75.69 88 ARG A C 1
ATOM 687 O O . ARG A 1 88 ? 3.395 -9.676 -26.597 1.00 75.69 88 ARG A O 1
ATOM 694 N N . ILE A 1 89 ? 4.908 -8.045 -26.889 1.00 76.06 89 ILE A N 1
ATOM 695 C CA . ILE A 1 89 ? 4.165 -7.033 -26.129 1.00 76.06 89 ILE A CA 1
ATOM 696 C C . ILE A 1 89 ? 3.236 -6.278 -27.080 1.00 76.06 89 ILE A C 1
ATOM 698 O O . ILE A 1 89 ? 3.685 -5.634 -28.026 1.00 76.06 89 ILE A O 1
ATOM 702 N N . LYS A 1 90 ? 1.926 -6.350 -26.825 1.00 68.75 90 LYS A N 1
ATOM 703 C CA . LYS A 1 90 ? 0.930 -5.509 -27.494 1.00 68.75 90 LYS A CA 1
ATOM 704 C C . LYS A 1 90 ? 0.608 -4.330 -26.583 1.00 68.75 90 LYS A C 1
ATOM 706 O O . LYS A 1 90 ? -0.057 -4.507 -25.568 1.00 68.75 90 LYS A O 1
ATOM 711 N N . ILE A 1 91 ? 1.078 -3.143 -26.954 1.00 80.50 91 ILE A N 1
ATOM 712 C CA . ILE A 1 91 ? 0.729 -1.895 -26.275 1.00 80.50 91 ILE A CA 1
ATOM 713 C C . ILE A 1 91 ? -0.348 -1.206 -27.113 1.00 80.50 91 ILE A C 1
ATOM 715 O O . ILE A 1 91 ? -0.136 -0.926 -28.292 1.00 80.50 91 ILE A O 1
ATOM 719 N N . SER A 1 92 ? -1.511 -0.962 -26.518 1.00 67.19 92 SER A N 1
ATOM 720 C CA . SER A 1 92 ? -2.576 -0.156 -27.115 1.00 67.19 92 SER A CA 1
ATOM 721 C C . SER A 1 92 ? -2.712 1.107 -26.278 1.00 67.19 92 SER A C 1
ATOM 723 O O . SER A 1 92 ? -3.122 1.029 -25.124 1.00 67.19 92 SER A O 1
ATOM 725 N N . VAL A 1 93 ? -2.297 2.243 -26.839 1.00 84.06 93 VAL A N 1
ATOM 726 C CA . VAL A 1 93 ? -2.425 3.560 -26.206 1.00 84.06 93 VAL A CA 1
ATOM 727 C C . VAL A 1 93 ? -3.357 4.401 -27.062 1.00 84.06 93 VAL A C 1
ATOM 729 O O . VAL A 1 93 ? -3.137 4.538 -28.264 1.00 84.06 93 VAL A O 1
ATOM 732 N N . GLU A 1 94 ? -4.376 4.958 -26.425 1.00 62.12 94 GLU A N 1
ATOM 733 C CA . GLU A 1 94 ? -5.269 5.964 -26.985 1.00 62.12 94 GLU A CA 1
ATOM 734 C C . GLU A 1 94 ? -4.917 7.293 -26.313 1.00 62.12 94 GLU A C 1
ATOM 736 O O . GLU A 1 94 ? -4.809 7.360 -25.086 1.00 62.12 94 GLU A O 1
ATOM 741 N N . VAL A 1 95 ? -4.610 8.314 -27.117 1.00 81.25 95 VAL A N 1
ATOM 742 C CA . VAL A 1 95 ? -4.180 9.626 -26.622 1.00 81.25 95 VAL A CA 1
ATOM 743 C C . VAL A 1 95 ? -5.134 10.679 -27.157 1.00 81.25 95 VAL A C 1
ATOM 745 O O . VAL A 1 95 ? -5.092 11.006 -28.342 1.00 81.25 95 VAL A O 1
ATOM 748 N N . ASP A 1 96 ? -5.936 11.237 -26.258 1.00 68.88 96 ASP A N 1
ATOM 749 C CA . ASP A 1 96 ? -6.783 12.394 -26.521 1.00 68.88 96 ASP A CA 1
ATOM 750 C C . ASP A 1 96 ? -6.112 13.681 -26.032 1.00 68.88 96 ASP A C 1
ATOM 752 O O . ASP A 1 96 ? -5.500 13.730 -24.961 1.00 68.88 96 ASP A O 1
ATOM 756 N N . PHE A 1 97 ? -6.225 14.740 -26.834 1.00 75.69 97 PHE A N 1
ATOM 757 C CA . PHE A 1 97 ? -5.689 16.062 -26.523 1.00 75.69 97 PHE A CA 1
ATOM 758 C C . PHE A 1 97 ? -6.810 17.093 -26.444 1.00 75.69 97 PHE A C 1
ATOM 760 O O . PHE A 1 97 ? -7.449 17.405 -27.449 1.00 75.69 97 PHE A O 1
ATOM 767 N N . ASP A 1 98 ? -6.951 17.720 -25.279 1.00 82.56 98 ASP A N 1
ATOM 768 C CA . ASP A 1 98 ? -7.805 18.889 -25.096 1.00 82.56 98 ASP A CA 1
ATOM 769 C C . ASP A 1 98 ? -7.020 20.198 -25.256 1.00 82.56 98 ASP A C 1
ATOM 771 O O . ASP A 1 98 ? -5.898 20.365 -24.761 1.00 82.56 98 ASP A O 1
ATOM 775 N N . LYS A 1 99 ? -7.624 21.177 -25.942 1.00 76.88 99 LYS A N 1
ATOM 776 C CA . LYS A 1 99 ? -7.036 22.515 -26.103 1.00 76.88 99 LYS A CA 1
ATOM 777 C C . LYS A 1 99 ? -7.022 23.257 -24.768 1.00 76.88 99 LYS A C 1
ATOM 779 O O . LYS A 1 99 ? -8.059 23.513 -24.160 1.00 76.88 99 LYS A O 1
ATOM 784 N N . LYS A 1 100 ? -5.838 23.710 -24.353 1.00 72.06 100 LYS A N 1
ATOM 785 C CA . LYS A 1 100 ? -5.681 24.550 -23.163 1.00 72.06 100 LYS A CA 1
ATOM 786 C C . LYS A 1 100 ? -6.146 25.981 -23.458 1.00 72.06 100 LYS A C 1
ATOM 788 O O . LYS A 1 100 ? -5.552 26.673 -24.282 1.00 72.06 100 LYS A O 1
ATOM 793 N N . HIS A 1 101 ? -7.184 26.443 -22.760 1.00 66.25 101 HIS A N 1
ATOM 794 C CA . HIS A 1 101 ? -7.608 27.844 -22.791 1.00 66.25 101 HIS A CA 1
ATOM 795 C C . HIS A 1 101 ? -6.570 28.723 -22.083 1.00 66.25 101 HIS A C 1
ATOM 797 O O . HIS A 1 101 ? -6.509 28.779 -20.854 1.00 66.25 101 HIS A O 1
ATOM 803 N N . VAL A 1 102 ? -5.743 29.419 -22.860 1.00 65.31 102 VAL A N 1
ATOM 804 C CA . VAL A 1 102 ? -4.841 30.451 -22.343 1.00 65.31 102 VAL A CA 1
ATOM 805 C C . VAL A 1 102 ? -5.672 31.710 -22.090 1.00 65.31 102 VAL A C 1
ATOM 807 O O . VAL A 1 102 ? -6.108 32.370 -23.030 1.00 65.31 102 VAL A O 1
ATOM 810 N N . LYS A 1 103 ? -5.928 32.041 -20.819 1.00 57.59 103 LYS A N 1
ATOM 811 C CA . LYS A 1 103 ? -6.457 33.362 -20.452 1.00 57.59 103 LYS A CA 1
ATOM 812 C C . LYS A 1 103 ? -5.341 34.387 -20.653 1.00 57.59 103 LYS A C 1
ATOM 814 O O . LYS A 1 103 ? -4.296 34.284 -20.019 1.00 57.59 103 LYS A O 1
ATOM 819 N N . ALA A 1 104 ? -5.565 35.351 -21.540 1.00 53.53 104 ALA A N 1
ATOM 820 C CA . ALA A 1 104 ? -4.672 36.484 -21.727 1.00 53.53 104 ALA A CA 1
ATOM 821 C C . ALA A 1 104 ? -4.664 37.346 -20.453 1.00 53.53 104 ALA A C 1
ATOM 823 O O . ALA A 1 104 ? -5.650 38.007 -20.127 1.00 53.53 104 ALA A O 1
ATOM 824 N N . THR A 1 105 ? -3.553 37.321 -19.721 1.00 48.81 105 THR A N 1
ATOM 825 C CA . THR A 1 105 ? -3.275 38.262 -18.634 1.00 48.81 105 THR A CA 1
ATOM 826 C C . THR A 1 105 ? -2.828 39.579 -19.260 1.00 48.81 105 THR A C 1
ATOM 828 O O . THR A 1 105 ? -1.682 39.713 -19.681 1.00 48.81 105 THR A O 1
ATOM 831 N N . HIS A 1 106 ? -3.733 40.554 -19.341 1.00 44.72 106 HIS A N 1
ATOM 832 C CA . HIS A 1 106 ? -3.360 41.940 -19.613 1.00 44.72 106 HIS A CA 1
ATOM 833 C C . HIS A 1 106 ? -2.680 42.502 -18.357 1.00 44.72 106 HIS A C 1
ATOM 835 O O . HIS A 1 106 ? -3.342 42.834 -17.372 1.00 44.72 106 HIS A O 1
ATOM 841 N N . SER A 1 107 ? -1.348 42.553 -18.383 1.00 45.38 107 SER A N 1
ATOM 842 C CA . SER A 1 107 ? -0.550 43.214 -17.354 1.00 45.38 107 SER A CA 1
ATOM 843 C C . SER A 1 107 ? -0.739 44.725 -17.472 1.00 45.38 107 SER A C 1
ATOM 845 O O . SER A 1 107 ? -0.498 45.314 -18.525 1.00 45.38 107 SER A O 1
ATOM 847 N N . ARG A 1 108 ? -1.209 45.339 -16.384 1.00 54.81 108 ARG A N 1
ATOM 848 C CA . ARG A 1 108 ? -1.063 46.769 -16.109 1.00 54.81 108 ARG A CA 1
ATOM 849 C C . ARG A 1 108 ? 0.403 47.019 -15.778 1.00 54.81 108 ARG A C 1
ATOM 851 O O . ARG A 1 108 ? 0.821 46.579 -14.721 1.00 54.81 108 ARG A O 1
ATOM 858 N N . GLU A 1 109 ? 1.124 47.754 -16.612 1.00 50.53 109 GLU A N 1
ATOM 859 C CA . GLU A 1 109 ? 2.261 48.582 -16.193 1.00 50.53 109 GLU A CA 1
ATOM 860 C C . GLU A 1 109 ? 2.730 49.411 -17.386 1.00 50.53 109 GLU A C 1
ATOM 862 O O . GLU A 1 109 ? 3.299 48.879 -18.323 1.00 50.53 109 GLU A O 1
ATOM 867 N N . ASP A 1 110 ? 2.408 50.703 -17.370 1.00 48.56 110 ASP A N 1
ATOM 868 C CA . ASP A 1 110 ? 3.372 51.752 -17.709 1.00 48.56 110 ASP A CA 1
ATOM 869 C C . ASP A 1 110 ? 2.844 53.076 -17.155 1.00 48.56 110 ASP A C 1
ATOM 871 O O . ASP A 1 110 ? 2.198 53.901 -17.798 1.00 48.56 110 ASP A O 1
ATOM 875 N N . ARG A 1 111 ? 3.080 53.215 -15.851 1.00 49.34 111 ARG A N 1
ATOM 876 C CA . ARG A 1 111 ? 3.012 54.456 -15.094 1.00 49.34 111 ARG A CA 1
ATOM 877 C C . ARG A 1 111 ? 4.458 54.890 -14.874 1.00 49.34 111 ARG A C 1
ATOM 879 O O . ARG A 1 111 ? 5.003 54.596 -13.819 1.00 49.34 111 ARG A O 1
ATOM 886 N N . ALA A 1 112 ? 5.088 55.563 -15.835 1.00 47.91 112 ALA A N 1
ATOM 887 C CA . ALA A 1 112 ? 6.379 56.208 -15.589 1.00 47.91 112 ALA A CA 1
ATOM 888 C C . ALA A 1 112 ? 6.734 57.259 -16.649 1.00 47.91 112 ALA A C 1
ATOM 890 O O . ALA A 1 112 ? 7.388 56.934 -17.627 1.00 47.91 112 ALA A O 1
ATOM 891 N N . SER A 1 113 ? 6.369 58.522 -16.396 1.00 51.00 113 SER A N 1
ATOM 892 C CA . SER A 1 113 ? 7.253 59.699 -16.555 1.00 51.00 113 SER A CA 1
ATOM 893 C C . SER A 1 113 ? 6.429 60.983 -16.360 1.00 51.00 113 SER A C 1
ATOM 895 O O . SER A 1 113 ? 5.589 61.305 -17.189 1.00 51.00 113 SER A O 1
ATOM 897 N N . ARG A 1 114 ? 6.464 61.595 -15.167 1.00 48.75 114 ARG A N 1
ATOM 898 C CA . ARG A 1 114 ? 7.398 62.680 -14.774 1.00 48.75 114 ARG A CA 1
ATOM 899 C C . ARG A 1 114 ? 7.013 64.031 -15.402 1.00 48.75 114 ARG A C 1
ATOM 901 O O . ARG A 1 114 ? 7.172 64.208 -16.595 1.00 48.75 114 ARG A O 1
ATOM 908 N N . THR A 1 115 ? 6.300 64.892 -14.669 1.00 47.50 115 THR A N 1
ATOM 909 C CA . THR A 1 115 ? 6.786 65.922 -13.708 1.00 47.50 115 THR A CA 1
ATOM 910 C C . THR A 1 115 ? 7.041 67.281 -14.360 1.00 47.50 115 THR A C 1
ATOM 912 O O . THR A 1 115 ? 8.069 67.467 -14.999 1.00 47.50 115 THR A O 1
ATOM 915 N N . SER A 1 116 ? 6.132 68.210 -14.070 1.00 47.78 116 SER A N 1
ATOM 916 C CA . SER A 1 116 ? 6.285 69.672 -13.953 1.00 47.78 116 SER A CA 1
ATOM 917 C C . SER A 1 116 ? 4.908 70.137 -13.435 1.00 47.78 116 SER A C 1
ATOM 919 O O . SER A 1 116 ? 3.930 69.958 -14.149 1.00 47.78 116 SER A O 1
ATOM 921 N N . HIS A 1 117 ? 4.648 70.454 -12.157 1.00 45.19 117 HIS A N 1
ATOM 922 C CA . HIS A 1 117 ? 5.267 71.496 -11.323 1.00 45.19 117 HIS A CA 1
ATOM 923 C C . HIS A 1 117 ? 5.601 72.724 -12.170 1.00 45.19 117 HIS A C 1
ATOM 925 O O . HIS A 1 117 ? 6.654 72.722 -12.800 1.00 45.19 117 HIS A O 1
ATOM 931 N N . ASP A 1 118 ? 4.651 73.655 -12.312 1.00 46.19 118 ASP A N 1
ATOM 932 C CA . ASP A 1 118 ? 4.714 74.980 -11.665 1.00 46.19 118 ASP A CA 1
ATOM 933 C C . ASP A 1 118 ? 3.482 75.846 -12.032 1.00 46.19 118 ASP A C 1
ATOM 935 O O . ASP A 1 118 ? 3.153 75.969 -13.207 1.00 46.19 118 ASP A O 1
ATOM 939 N N . ASP A 1 119 ? 2.825 76.377 -10.997 1.00 46.28 119 ASP A N 1
ATOM 940 C CA . ASP A 1 119 ? 2.198 77.705 -10.828 1.00 46.28 119 ASP A CA 1
ATOM 941 C C . ASP A 1 119 ? 1.160 78.346 -11.788 1.00 46.28 119 ASP A C 1
ATOM 943 O O . ASP A 1 119 ? 1.291 78.376 -13.007 1.00 46.28 119 ASP A O 1
ATOM 947 N N . GLY A 1 120 ? 0.185 79.019 -11.145 1.00 44.19 120 GLY A N 1
ATOM 948 C CA . GLY A 1 120 ? -0.618 80.145 -11.668 1.00 44.19 120 GLY A CA 1
ATOM 949 C C . GLY A 1 120 ? -2.047 79.774 -12.073 1.00 44.19 120 GLY A C 1
ATOM 950 O O . GLY A 1 120 ? -2.255 79.159 -13.109 1.00 44.19 120 GLY A O 1
ATOM 951 N N . ASP A 1 121 ? -3.049 79.937 -11.207 1.00 45.62 121 ASP A N 1
ATOM 952 C CA . ASP A 1 121 ? -3.852 81.169 -11.056 1.00 45.62 121 ASP A CA 1
ATOM 953 C C . ASP A 1 121 ? -4.680 81.511 -12.307 1.00 45.62 121 ASP A C 1
ATOM 955 O O . ASP A 1 121 ? -4.141 81.958 -13.306 1.00 45.62 121 ASP A O 1
ATOM 959 N N . GLU A 1 122 ? -5.988 81.247 -12.253 1.00 53.38 122 GLU A N 1
ATOM 960 C CA . GLU A 1 122 ? -7.036 82.255 -12.482 1.00 53.38 122 GLU A CA 1
ATOM 961 C C . GLU A 1 122 ? -8.406 81.572 -12.396 1.00 53.38 122 GLU A C 1
ATOM 963 O O . GLU A 1 122 ? -8.729 80.643 -13.141 1.00 53.38 122 GLU A O 1
ATOM 968 N N . GLY A 1 123 ? -9.220 82.027 -11.446 1.00 46.16 123 GLY A N 1
ATOM 969 C CA . GLY A 1 123 ? -10.644 81.737 -11.434 1.00 46.16 123 GLY A CA 1
ATOM 970 C C . GLY A 1 123 ? -11.394 82.653 -12.396 1.00 46.16 123 GLY A C 1
ATOM 971 O O . GLY A 1 123 ? -11.047 83.819 -12.537 1.00 46.16 123 GLY A O 1
ATOM 972 N N . ALA A 1 124 ? -12.468 82.140 -12.986 1.00 49.38 124 ALA A N 1
ATOM 973 C CA . ALA A 1 124 ? -13.667 82.915 -13.287 1.00 49.38 124 ALA A CA 1
ATOM 974 C C . ALA A 1 124 ? -14.817 81.952 -13.599 1.00 49.38 124 ALA A C 1
ATOM 976 O O . ALA A 1 124 ? -14.814 81.258 -14.614 1.00 49.38 124 ALA A O 1
ATOM 977 N N . ASP A 1 125 ? -15.785 81.929 -12.686 1.00 50.31 125 ASP A N 1
ATOM 978 C CA . ASP A 1 125 ? -17.175 81.558 -12.931 1.00 50.31 125 ASP A CA 1
ATOM 979 C C . ASP A 1 125 ? -17.736 82.268 -14.174 1.00 50.31 125 ASP A C 1
ATOM 981 O O . ASP A 1 125 ? -17.579 83.485 -14.288 1.00 50.31 125 ASP A O 1
ATOM 985 N N . VAL A 1 126 ? -18.440 81.522 -15.035 1.00 47.34 126 VAL A N 1
ATOM 986 C CA . VAL A 1 126 ? -19.739 81.876 -15.658 1.00 47.34 126 VAL A CA 1
ATOM 987 C C . VAL A 1 126 ? -20.386 80.653 -16.303 1.00 47.34 126 VAL A C 1
ATOM 989 O O . VAL A 1 126 ? -19.681 79.904 -17.014 1.00 47.34 126 VAL A O 1
#

Sequence (126 aa):
MADDLKSQISEAMKKIVLTGVGTIFLTEETVRSYLGELKLPKEMWSGFIENAAKTKQEFLTNFAKESAQVLSRIDIAAEAKKFLEGHRIKISVEVDFDKKHVKATHSREDRASRTSHDDGDEGADV

pLDDT: mean 71.12, std 13.0, range [44.19, 91.62]

Secondary structure (DSSP, 8-state):
-HHHHHHHHHHHHHHHHHHT-TTTTTSHHHHHHHHHHTT--HHHHHHHHHHHHHHHHHHHHHHHHHHHHHHHHS-HHHHHHHHHHHS----------PPP--------------------------

Radius of gyration: 34.49 Å; chains: 1; bounding box: 41×103×54 Å

Foldseek 3Di:
DVVVVVVVVVVVVVCCVVVVVPDPCPDPVNVCVVCVVVPDDPVVSVVVVVVVVVVVVVVVVVVVVVVVVVVVVDPCVVVVVVVVVPDDDDDDDDDDDDDDDDDDDPDDDDPDDDDDDDDDDDDDDD